Protein AF-A0A182ETV2-F1 (afdb_monomer)

Structure (mmCIF, N/CA/C/O backbone):
data_AF-A0A182ETV2-F1
#
_entry.id   AF-A0A182ETV2-F1
#
loop_
_atom_site.group_PDB
_atom_site.id
_atom_site.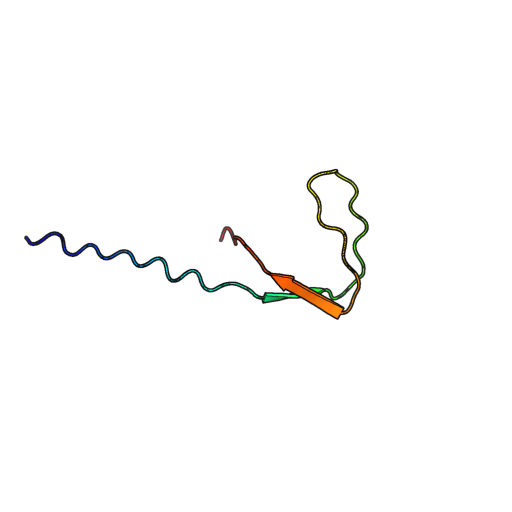type_symbol
_atom_site.label_atom_id
_atom_site.label_alt_id
_atom_site.label_comp_id
_atom_site.label_asym_id
_atom_site.label_entity_id
_atom_site.label_seq_id
_atom_site.pdbx_PDB_ins_code
_atom_site.Cartn_x
_atom_site.Cartn_y
_atom_site.Cartn_z
_atom_site.occupancy
_atom_site.B_iso_or_equiv
_atom_site.auth_seq_id
_atom_site.auth_comp_id
_atom_site.auth_asym_id
_atom_site.auth_atom_id
_atom_site.pdbx_PDB_model_num
ATOM 1 N N . MET A 1 1 ? 32.403 -13.666 -29.680 1.00 43.44 1 MET A N 1
ATOM 2 C CA . MET A 1 1 ? 31.649 -13.177 -28.510 1.00 43.44 1 MET A CA 1
ATOM 3 C C . MET A 1 1 ? 30.896 -11.948 -28.972 1.00 43.44 1 MET A C 1
ATOM 5 O O . MET A 1 1 ? 31.532 -10.969 -29.324 1.00 43.44 1 MET A O 1
ATOM 9 N N . ASN A 1 2 ? 29.583 -12.056 -29.122 1.00 45.59 2 ASN A N 1
ATOM 10 C CA . ASN A 1 2 ? 28.688 -10.976 -29.516 1.00 45.59 2 ASN A CA 1
ATOM 11 C C . ASN A 1 2 ? 27.811 -10.627 -28.309 1.00 45.59 2 ASN A C 1
ATOM 13 O O . ASN A 1 2 ? 27.148 -11.480 -27.726 1.00 45.59 2 ASN A O 1
ATOM 17 N N . GLU A 1 3 ? 27.881 -9.366 -27.920 1.00 54.03 3 GLU A N 1
ATOM 18 C CA . GLU A 1 3 ? 27.367 -8.745 -26.697 1.00 54.03 3 GLU A CA 1
ATOM 19 C C . GLU A 1 3 ? 25.840 -8.552 -26.677 1.00 54.03 3 GLU A C 1
ATOM 21 O O . GLU A 1 3 ? 25.321 -7.508 -26.291 1.00 54.03 3 GLU A O 1
ATOM 26 N N . ASN A 1 4 ? 25.088 -9.590 -27.051 1.00 56.06 4 ASN A N 1
ATOM 27 C CA . ASN A 1 4 ? 23.624 -9.603 -27.016 1.00 56.06 4 ASN A CA 1
ATOM 28 C C . ASN A 1 4 ? 23.084 -9.734 -25.575 1.00 56.06 4 ASN A C 1
ATOM 30 O O . ASN A 1 4 ? 22.335 -10.654 -25.255 1.00 56.06 4 ASN A O 1
ATOM 34 N N . GLY A 1 5 ? 23.449 -8.809 -24.690 1.00 51.34 5 GLY A N 1
ATOM 35 C CA . GLY A 1 5 ? 22.895 -8.671 -23.344 1.00 51.34 5 GLY A CA 1
ATOM 36 C C . GLY A 1 5 ? 21.631 -7.818 -23.355 1.00 51.34 5 GLY A C 1
ATOM 37 O O . GLY A 1 5 ? 21.599 -6.744 -22.765 1.00 51.34 5 GLY A O 1
ATOM 38 N N . ASN A 1 6 ? 20.592 -8.262 -24.061 1.00 51.62 6 ASN A N 1
ATOM 39 C CA . ASN A 1 6 ? 19.298 -7.581 -24.110 1.00 51.62 6 ASN A CA 1
ATOM 40 C C . ASN A 1 6 ? 18.565 -7.805 -22.770 1.00 51.62 6 ASN A C 1
ATOM 42 O O . ASN A 1 6 ? 17.649 -8.622 -22.680 1.00 51.62 6 ASN A O 1
ATOM 46 N N . LEU A 1 7 ? 18.997 -7.122 -21.705 1.00 54.34 7 LEU A N 1
ATOM 47 C CA . LEU A 1 7 ? 18.306 -7.094 -20.414 1.00 54.34 7 LEU A CA 1
ATOM 48 C C . LEU A 1 7 ? 17.038 -6.250 -20.562 1.00 54.34 7 LEU A C 1
ATOM 50 O O . LEU A 1 7 ? 16.951 -5.104 -20.125 1.00 54.34 7 LEU A O 1
ATOM 54 N N . ARG A 1 8 ? 16.022 -6.824 -21.208 1.00 52.75 8 ARG A N 1
ATOM 55 C CA . ARG A 1 8 ? 14.655 -6.338 -21.075 1.00 52.75 8 ARG A CA 1
ATOM 56 C C . ARG A 1 8 ? 14.224 -6.662 -19.653 1.00 52.75 8 ARG A C 1
ATOM 58 O O . ARG A 1 8 ? 13.712 -7.751 -19.405 1.00 52.75 8 ARG A O 1
ATOM 65 N N . TYR A 1 9 ? 14.450 -5.739 -18.719 1.00 54.03 9 TYR A N 1
ATOM 66 C CA . TYR A 1 9 ? 13.757 -5.758 -17.436 1.00 54.03 9 TYR A CA 1
ATOM 67 C C . TYR A 1 9 ? 12.265 -5.724 -17.758 1.00 54.03 9 TYR A C 1
ATOM 69 O O . TYR A 1 9 ? 11.693 -4.691 -18.105 1.00 54.03 9 TYR A O 1
ATOM 77 N N . LYS A 1 10 ? 11.649 -6.905 -17.764 1.00 54.31 10 LYS A N 1
ATOM 78 C CA . LYS A 1 10 ? 10.207 -7.057 -17.814 1.00 54.31 10 LYS A CA 1
ATOM 79 C C . LYS A 1 10 ? 9.740 -6.553 -16.459 1.00 54.31 10 LYS A C 1
ATOM 81 O O . LYS A 1 10 ? 9.698 -7.325 -15.510 1.00 54.31 10 LYS A O 1
ATOM 86 N N . TRP A 1 11 ? 9.486 -5.251 -16.360 1.00 56.06 11 TRP A N 1
ATOM 87 C CA . TRP A 1 11 ? 8.817 -4.655 -15.214 1.00 56.06 11 TRP A CA 1
ATOM 88 C C . TRP A 1 11 ? 7.429 -5.285 -15.161 1.00 56.06 11 TRP A C 1
ATOM 90 O O . TRP A 1 11 ? 6.495 -4.834 -15.824 1.00 56.06 11 TRP A O 1
ATOM 100 N N . VAL A 1 12 ? 7.319 -6.418 -14.470 1.00 64.12 12 VAL A N 1
ATOM 101 C CA . VAL A 1 12 ? 6.030 -6.955 -14.070 1.00 64.12 12 VAL A CA 1
ATOM 102 C C . VAL A 1 12 ? 5.512 -5.918 -13.093 1.00 64.12 12 VAL A C 1
ATOM 104 O O . VAL A 1 12 ? 6.007 -5.804 -11.980 1.00 64.12 12 VAL A O 1
ATOM 107 N N . VAL A 1 13 ? 4.615 -5.062 -13.571 1.00 68.88 13 VAL A N 1
ATOM 108 C CA . VAL A 1 13 ? 3.931 -4.108 -12.710 1.00 68.88 13 VAL A CA 1
ATOM 109 C C . VAL A 1 13 ? 3.107 -4.947 -11.742 1.00 68.88 13 VAL A C 1
ATOM 111 O O . VAL A 1 13 ? 2.128 -5.568 -12.157 1.00 68.88 13 VAL A O 1
ATOM 114 N N . GLY A 1 14 ? 3.548 -5.011 -10.488 1.00 85.88 14 GLY A N 1
ATOM 115 C CA . GLY A 1 14 ? 2.795 -5.649 -9.420 1.00 85.88 14 GLY A CA 1
ATOM 116 C C . GLY A 1 14 ? 1.524 -4.850 -9.158 1.00 85.88 14 GLY A C 1
ATOM 117 O O . GLY A 1 14 ? 1.528 -3.616 -9.178 1.00 85.88 14 GLY A O 1
ATOM 118 N N . VAL A 1 15 ? 0.419 -5.553 -8.948 1.00 92.31 15 VAL A N 1
ATOM 119 C CA . VAL A 1 15 ? -0.838 -4.958 -8.499 1.00 92.31 15 VAL A CA 1
ATOM 120 C C . VAL A 1 15 ? -1.218 -5.651 -7.202 1.00 92.31 15 VAL A C 1
ATOM 122 O O . VAL A 1 15 ? -1.175 -6.879 -7.132 1.00 92.31 15 VAL A O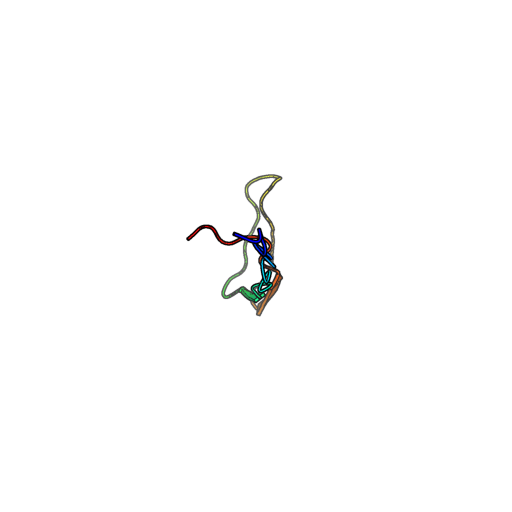 1
ATOM 125 N N . ALA A 1 16 ? -1.584 -4.872 -6.190 1.00 93.81 16 ALA A N 1
ATOM 126 C CA . ALA A 1 16 ? -2.005 -5.372 -4.889 1.00 93.81 16 ALA A CA 1
ATOM 127 C C . ALA A 1 16 ? -3.369 -4.789 -4.518 1.00 93.81 16 ALA A C 1
ATOM 129 O O . ALA A 1 16 ? -3.680 -3.658 -4.882 1.00 93.81 16 ALA A O 1
ATOM 130 N N . GLN A 1 17 ? -4.179 -5.555 -3.788 1.00 97.19 17 GLN A N 1
ATOM 131 C CA . GLN A 1 17 ? -5.412 -5.051 -3.193 1.00 97.19 17 GLN A CA 1
ATOM 132 C C . GLN A 1 17 ? -5.181 -4.763 -1.710 1.00 97.19 17 GLN A C 1
ATOM 134 O O . GLN A 1 17 ? -4.685 -5.625 -0.982 1.00 97.19 17 GLN A O 1
ATOM 139 N N . ALA A 1 18 ? -5.570 -3.573 -1.259 1.00 97.81 18 ALA A N 1
ATOM 140 C CA . ALA A 1 18 ? -5.526 -3.212 0.149 1.00 97.81 1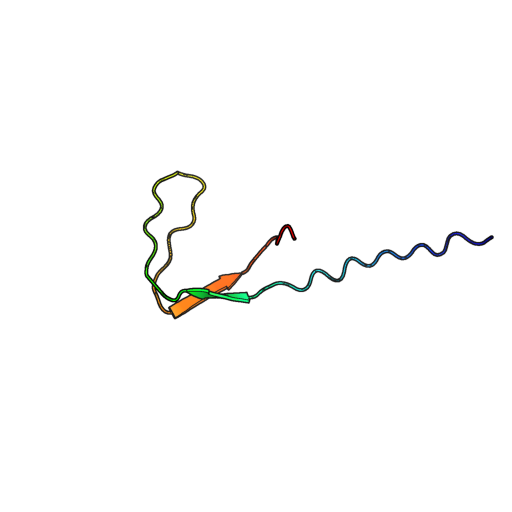8 ALA A CA 1
ATOM 141 C C . ALA A 1 18 ? -6.505 -4.079 0.958 1.00 97.81 18 ALA A C 1
ATOM 143 O O . ALA A 1 18 ? -7.701 -4.134 0.669 1.00 97.81 18 ALA A O 1
ATOM 144 N N . ILE A 1 19 ? -6.010 -4.766 1.987 1.00 98.25 19 ILE A N 1
ATOM 145 C CA . ILE A 1 19 ? -6.843 -5.604 2.870 1.00 98.25 19 ILE A CA 1
ATOM 146 C C . ILE A 1 19 ? -7.385 -4.839 4.089 1.00 98.25 19 ILE A C 1
ATOM 148 O O . ILE A 1 19 ? -8.356 -5.287 4.701 1.00 98.25 19 ILE A O 1
ATOM 152 N N . TYR A 1 20 ? -6.810 -3.672 4.383 1.00 98.25 20 TYR A N 1
ATOM 153 C CA . TYR A 1 20 ? -7.192 -2.735 5.441 1.00 98.25 20 TYR A CA 1
ATOM 154 C C . TYR A 1 20 ? -7.031 -1.297 4.936 1.00 98.25 20 TYR A C 1
ATOM 156 O O . TYR A 1 20 ? -6.370 -1.079 3.920 1.00 98.25 20 TYR A O 1
ATOM 164 N N . ASP A 1 21 ? -7.604 -0.346 5.667 1.00 98.44 21 ASP A N 1
ATOM 165 C CA . ASP A 1 21 ? -7.323 1.077 5.482 1.00 98.44 21 ASP A CA 1
ATOM 166 C C . ASP A 1 21 ? -5.909 1.393 5.997 1.00 98.44 21 ASP A C 1
ATOM 168 O O . ASP A 1 21 ? -5.460 0.799 6.982 1.00 98.44 21 ASP A O 1
ATOM 172 N N . ASN A 1 22 ? -5.221 2.340 5.358 1.00 97.69 22 ASN A N 1
ATOM 173 C CA . ASN A 1 22 ? -3.945 2.876 5.825 1.00 97.69 22 ASN A CA 1
ATOM 174 C C . ASN A 1 22 ? -4.011 4.401 5.908 1.00 97.69 22 ASN A C 1
ATOM 176 O O . ASN A 1 22 ? -4.231 5.080 4.903 1.00 97.69 22 ASN A O 1
ATOM 180 N N . GLN A 1 23 ? -3.769 4.938 7.100 1.00 98.06 23 GLN A N 1
ATOM 181 C CA . GLN A 1 23 ? -3.556 6.365 7.294 1.00 98.06 23 GLN A CA 1
ATOM 182 C C . GLN A 1 23 ? -2.053 6.635 7.221 1.00 98.06 23 GLN A C 1
ATOM 184 O O . GLN A 1 23 ? -1.311 6.133 8.054 1.00 98.06 23 GLN A O 1
ATOM 189 N N . ALA A 1 24 ? -1.613 7.421 6.235 1.00 96.88 24 ALA A N 1
ATOM 190 C CA . ALA A 1 24 ? -0.211 7.817 6.123 1.00 96.88 24 ALA A CA 1
ATOM 191 C C . ALA A 1 24 ? 0.233 8.593 7.374 1.00 96.88 24 ALA A C 1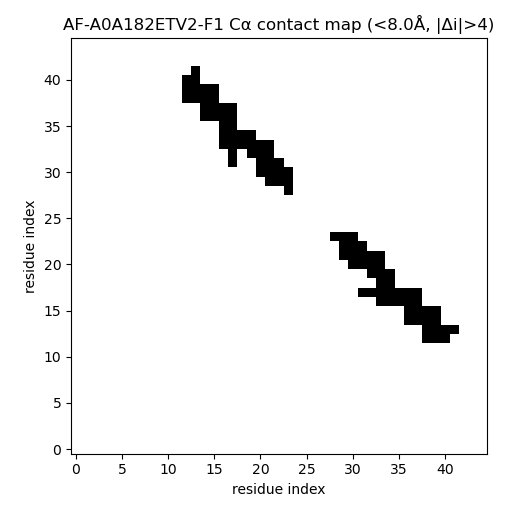
ATOM 193 O O . ALA A 1 24 ? -0.375 9.609 7.727 1.00 96.88 24 ALA A O 1
ATOM 194 N N . GLU A 1 25 ? 1.292 8.121 8.026 1.00 97.94 25 GLU A N 1
ATOM 195 C CA . GLU A 1 25 ? 1.910 8.778 9.180 1.00 97.94 25 GLU A CA 1
ATOM 196 C C . GLU A 1 25 ? 3.012 9.751 8.739 1.00 97.94 25 GLU A C 1
ATOM 198 O O . GLU A 1 25 ? 3.281 10.745 9.420 1.00 97.94 25 GLU A O 1
ATOM 203 N N . TRP A 1 26 ? 3.609 9.500 7.568 1.00 96.62 26 TRP A N 1
ATOM 204 C CA . TRP A 1 26 ? 4.700 10.291 7.001 1.00 96.62 26 TRP A CA 1
ATOM 205 C C . TRP A 1 26 ? 4.337 10.883 5.630 1.00 96.62 26 TRP A C 1
ATOM 207 O O . TRP A 1 26 ? 3.518 10.314 4.908 1.00 96.62 26 TRP A O 1
ATOM 217 N N . PRO A 1 27 ? 4.937 12.023 5.224 1.00 96.69 27 PRO A N 1
ATOM 218 C CA . PRO A 1 27 ? 4.603 12.682 3.955 1.00 96.69 27 PRO A CA 1
ATOM 219 C C . PRO A 1 27 ? 4.872 11.850 2.692 1.00 96.69 27 PRO A C 1
ATOM 221 O O . PRO A 1 27 ? 4.342 12.172 1.630 1.00 96.69 27 PRO A O 1
ATOM 224 N N . ASP A 1 28 ? 5.731 10.838 2.784 1.00 95.56 28 ASP A N 1
ATOM 225 C CA . ASP A 1 28 ? 6.107 9.927 1.703 1.00 95.56 28 ASP A CA 1
ATOM 226 C C . ASP A 1 28 ? 5.362 8.585 1.746 1.00 95.56 28 ASP A C 1
ATOM 228 O O . ASP A 1 28 ? 5.542 7.749 0.857 1.00 95.56 28 ASP A O 1
ATOM 232 N N . GLU A 1 29 ? 4.486 8.390 2.731 1.00 95.75 29 GLU A N 1
ATOM 233 C CA . GLU A 1 29 ? 3.587 7.246 2.778 1.00 95.75 29 GLU A CA 1
ATOM 234 C C . GLU A 1 29 ? 2.316 7.488 1.964 1.00 95.75 29 GLU A C 1
ATOM 236 O O . GLU A 1 29 ? 1.763 8.587 1.898 1.00 95.75 29 GLU A O 1
ATOM 241 N N . LEU A 1 30 ? 1.817 6.413 1.357 1.00 95.81 30 LEU A N 1
ATOM 242 C CA . LEU A 1 30 ? 0.557 6.428 0.630 1.00 95.81 30 LEU A CA 1
ATOM 243 C C . LEU A 1 30 ? -0.590 6.074 1.584 1.00 95.81 30 LEU A C 1
ATOM 245 O O . LEU A 1 30 ? -0.637 4.965 2.119 1.00 95.81 30 LEU A O 1
ATOM 249 N N . ALA A 1 31 ? -1.534 6.996 1.763 1.00 97.88 31 ALA A N 1
ATOM 250 C CA . ALA A 1 31 ? -2.828 6.678 2.358 1.00 97.88 31 ALA A CA 1
ATOM 251 C C . ALA A 1 31 ? -3.718 5.982 1.317 1.0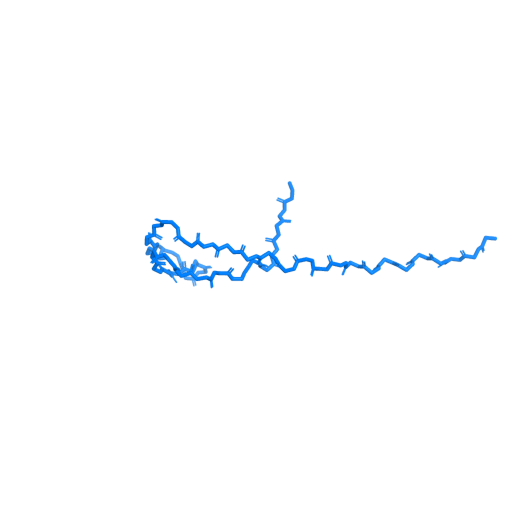0 97.88 31 ALA A C 1
ATOM 253 O O . ALA A 1 31 ? -3.696 6.358 0.144 1.00 97.88 31 ALA A O 1
ATOM 254 N N . PHE A 1 32 ? -4.482 4.979 1.743 1.00 97.94 32 PHE A N 1
ATOM 255 C CA . PHE A 1 32 ? -5.399 4.221 0.885 1.00 97.94 32 PHE A CA 1
ATOM 256 C C . PHE A 1 32 ? -6.502 3.553 1.711 1.00 97.94 32 PHE A C 1
ATOM 258 O O . PHE A 1 32 ? -6.362 3.368 2.923 1.00 97.94 32 PHE A O 1
ATOM 265 N N . GLU A 1 33 ? -7.585 3.157 1.048 1.00 98.56 33 GLU A N 1
ATOM 266 C CA . GLU A 1 33 ? -8.731 2.491 1.679 1.00 98.56 33 GLU A CA 1
ATOM 267 C C . GLU A 1 33 ? -8.743 0.978 1.416 1.00 98.56 33 GLU A C 1
ATOM 269 O O . GLU A 1 33 ? -8.234 0.472 0.411 1.00 98.56 33 GLU A O 1
ATOM 274 N N . ARG A 1 34 ? -9.378 0.219 2.311 1.00 98.06 34 ARG A N 1
ATOM 275 C CA . ARG A 1 34 ? -9.608 -1.213 2.149 1.00 98.06 34 ARG A CA 1
ATOM 276 C C . ARG A 1 34 ? -10.343 -1.485 0.838 1.00 98.06 34 ARG A C 1
ATOM 278 O O . ARG A 1 34 ? -11.433 -0.985 0.583 1.00 98.06 34 ARG A O 1
ATOM 285 N N . GLY A 1 35 ? -9.787 -2.401 0.054 1.00 98.06 35 GLY A N 1
ATOM 286 C CA . GLY A 1 35 ? -10.313 -2.818 -1.240 1.00 98.06 35 GLY A CA 1
ATOM 287 C C . GLY A 1 35 ? -9.735 -2.042 -2.422 1.00 98.06 35 GLY A C 1
ATOM 288 O O . GLY A 1 35 ? -9.922 -2.495 -3.553 1.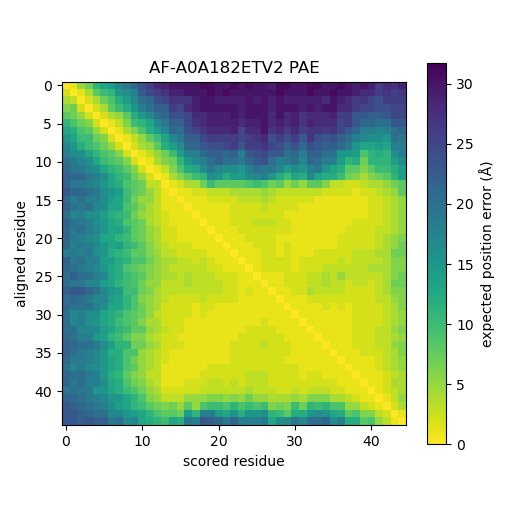00 98.06 35 GLY A O 1
ATOM 289 N N . GLU A 1 36 ? -9.007 -0.948 -2.179 1.00 98.31 36 GLU A N 1
ATOM 290 C CA . GLU A 1 36 ? -8.350 -0.161 -3.219 1.00 98.31 36 GLU A CA 1
ATOM 291 C C . GLU A 1 36 ? -7.249 -0.964 -3.928 1.00 98.31 36 GLU A C 1
ATOM 293 O O . GLU A 1 36 ? -6.595 -1.835 -3.344 1.00 98.31 36 GLU A O 1
ATOM 298 N N . ILE A 1 37 ? -7.070 -0.694 -5.223 1.00 96.94 37 ILE A N 1
ATOM 299 C CA . ILE A 1 37 ? -6.118 -1.397 -6.083 1.00 96.94 37 ILE A CA 1
ATOM 300 C C . ILE A 1 37 ? -4.876 -0.529 -6.258 1.00 96.94 37 ILE A C 1
ATOM 302 O O . ILE A 1 37 ? -4.902 0.500 -6.933 1.00 96.94 37 ILE A O 1
ATOM 306 N N . LEU A 1 38 ? -3.773 -0.978 -5.669 1.00 95.44 38 LEU A N 1
ATOM 307 C CA . LEU A 1 38 ? -2.502 -0.274 -5.641 1.00 95.44 38 LEU A CA 1
ATOM 308 C C . LEU A 1 38 ? -1.577 -0.784 -6.740 1.00 95.44 38 LEU A C 1
ATOM 310 O O . LEU A 1 38 ? -1.445 -1.989 -6.975 1.00 95.44 38 LEU A O 1
ATOM 314 N N . ARG A 1 39 ? -0.878 0.150 -7.384 1.00 93.12 39 ARG A N 1
ATOM 315 C CA . ARG A 1 39 ? 0.194 -0.167 -8.323 1.00 93.12 39 ARG A CA 1
ATOM 316 C C . ARG A 1 39 ? 1.523 -0.220 -7.581 1.00 93.12 39 ARG A C 1
ATOM 318 O O . ARG A 1 39 ? 2.022 0.808 -7.130 1.00 93.12 39 ARG A O 1
ATOM 325 N N . VAL A 1 40 ? 2.129 -1.398 -7.528 1.00 91.19 40 VAL A N 1
ATOM 326 C CA . VAL A 1 40 ? 3.453 -1.583 -6.937 1.00 91.19 40 VAL A CA 1
ATOM 327 C C . VAL A 1 40 ? 4.506 -1.153 -7.956 1.00 91.19 40 VAL A C 1
ATOM 329 O O . VAL A 1 40 ? 4.595 -1.694 -9.061 1.00 91.19 40 VAL A O 1
ATOM 332 N N . LEU A 1 41 ? 5.269 -0.114 -7.608 1.00 87.69 41 LEU A N 1
ATOM 333 C CA . LEU A 1 41 ? 6.270 0.480 -8.499 1.00 87.69 41 LEU A CA 1
ATOM 334 C C . LEU A 1 41 ? 7.609 -0.264 -8.456 1.00 87.69 41 LEU A C 1
ATOM 336 O O . LEU A 1 41 ? 8.334 -0.270 -9.450 1.00 87.69 41 LEU A O 1
ATOM 340 N N . ASN A 1 42 ? 7.947 -0.863 -7.313 1.00 84.44 42 ASN A N 1
ATOM 341 C CA . ASN A 1 42 ? 9.185 -1.60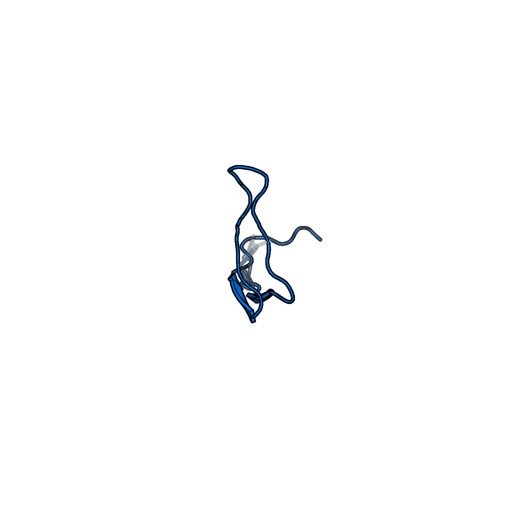1 -7.109 1.00 84.44 42 ASN A CA 1
ATOM 342 C C . ASN A 1 42 ? 9.025 -2.588 -5.944 1.00 84.44 42 ASN A C 1
ATOM 344 O O . ASN A 1 42 ? 8.469 -2.224 -4.911 1.00 84.44 42 ASN A O 1
ATOM 348 N N . GLU A 1 43 ? 9.554 -3.799 -6.094 1.00 74.94 43 GLU A N 1
ATOM 349 C CA . GLU A 1 43 ? 9.636 -4.815 -5.041 1.00 74.94 43 GLU A CA 1
ATOM 350 C C . GLU A 1 43 ? 11.119 -5.162 -4.881 1.00 74.94 43 GLU A C 1
ATOM 352 O O . GLU A 1 43 ? 11.764 -5.599 -5.837 1.00 74.94 43 GLU A O 1
ATOM 357 N N . ARG A 1 44 ? 11.701 -4.916 -3.701 1.00 68.88 44 ARG A N 1
ATOM 358 C CA . ARG A 1 44 ? 13.025 -5.471 -3.393 1.00 68.88 44 ARG A CA 1
ATOM 359 C C . ARG A 1 44 ? 12.816 -6.910 -2.907 1.00 68.88 44 ARG A C 1
ATOM 361 O O . ARG A 1 44 ? 12.014 -7.074 -1.988 1.00 68.88 44 ARG A O 1
ATOM 368 N N . PRO A 1 45 ? 13.471 -7.911 -3.520 1.00 60.62 45 PRO A N 1
ATOM 369 C CA . PRO A 1 45 ? 13.441 -9.280 -3.016 1.00 60.62 45 PRO A CA 1
ATOM 370 C C . PRO A 1 45 ? 14.145 -9.407 -1.661 1.00 60.62 45 PRO A C 1
ATOM 372 O O . PRO A 1 45 ? 15.040 -8.574 -1.372 1.00 60.62 45 PRO A O 1
#

Sequence (45 aa):
MNENGNLRYKWVVGVAQAIYDNQAEWPDELAFERGEILRVLNERP

Mean predicted aligned error: 9.71 Å

Nearest PDB structures (foldseek):
  5qu5-assembly1_A  TM=9.245E-01  e=9.299E-02  Homo sapiens
  5qu3-assembly1_B  TM=9.298E-01  e=1.616E-01  Homo sapiens
  5qu6-assembly1_C  TM=9.299E-01  e=1.732E-01  Homo sapiens
  5qu6-assembly5_I  TM=9.070E-01  e=1.732E-01  Homo sapiens
  5qu6-ass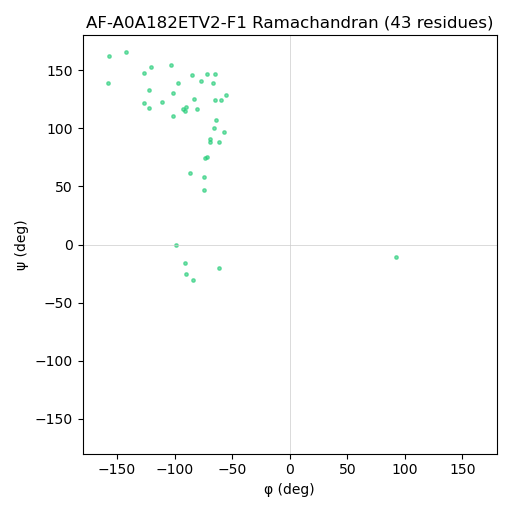embly3_E  TM=8.953E-01  e=3.703E-01  Homo sapiens

Secondary structure (DSSP, 8-state):
-------------EEEE-SS-B--SSTTSPPB-TT-EEEE-----

Solvent-accessible surface area (backbone atoms only — not comparable to full-atom values): 3194 Å² total; per-residue (Å²): 140,79,89,81,74,81,79,73,78,76,77,74,72,44,72,46,68,34,88,51,66,41,81,50,90,48,97,87,47,77,60,48,50,56,67,42,79,44,78,46,89,77,81,85,132

InterPro domains:
  IPR001452 SH3 domain [PF00018] (17-43)
  IPR036028 SH3-like domain superfamily [SSF5004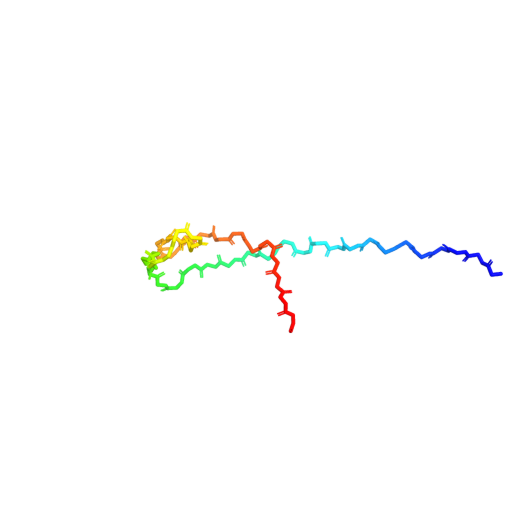4] (11-43)

Organism: Onchocerca ochengi (NCBI:txid42157)

pLDDT: mean 81.81, std 19.36, range [43.44, 98.56]

Radius of gyration: 16.61 Å; Cα contacts (8 Å, |Δi|>4): 47; chains: 1; bounding box: 42×26×39 Å

Foldseek 3Di:
DDPPPPPPPPPPFDKDFACAFDDDPDPPDDGDHHGDIDTDPDDDD